Protein AF-A0A2G6ISQ8-F1 (afdb_monomer)

pLDDT: mean 80.0, std 19.1, range [36.12, 96.81]

Solvent-accessible surface area (backbone atoms only — not comparable to full-atom values): 5098 Å² total; per-residue (Å²): 139,81,92,78,84,88,69,78,84,70,85,68,92,48,81,76,64,77,52,67,49,79,43,75,34,82,56,47,71,62,52,53,59,70,42,41,74,67,60,67,73,51,64,89,87,32,64,44,74,78,43,74,46,98,89,70,48,42,32,33,38,39,39,51,98,87,64,34,46,35,38,40,30,45,57,71,84,89,124

Secondary structure (DSSP, 8-state):
--PPP-S-----S-GGGG--EEEEESSHHHHHHHHHHHHTTSPTTSEEEEEE-TTS-EEEEEE-TT--EEEEEE-----

Sequence (79 aa):
MTLAQITPFVRCTSLDRQTAFSIDVDGIDAHYAAMGPALSTLTEGRVRAPFHQPYGQREFHVADENCTPVFFGEYKELS

Mean predicted aligned error: 9.3 Å

Nearest PDB structures (foldseek):
  3fcd-assembly1_A  TM=8.887E-01  e=5.704E-05  uncultured bacterium
  3bt3-assembly1_B  TM=7.578E-01  e=5.344E-03  Lachnoclostridium phytofermentans ISDg
  3r4q-assembly3_E-2  TM=6.889E-01  e=2.171E-02  Agrobacterium fabrum str. C58
  3r4q-assembly2_D  TM=6.691E-01  e=3.241E-02  Agrobacterium fabrum str. C58
  3ey8-assembly1_A  TM=5.571E-01  e=9.433E-02  Vibrio cholerae

Foldseek 3Di:
DDDDDDDDPPVPVDPVLVDEAEAEDAPAVVVCVVCVVVLVVDDPPQKADWDADPVGWIWIWGQDPSRRIYIYIHDDDDD

Radius of gyration: 14.85 Å; Cα contacts (8 Å, |Δi|>4): 95; chains: 1; bounding box: 31×46×31 Å

Structure (mmCIF, N/CA/C/O backbone):
data_AF-A0A2G6ISQ8-F1
#
_entry.id   AF-A0A2G6ISQ8-F1
#
loop_
_atom_site.group_PDB
_atom_site.id
_atom_site.type_symbol
_atom_site.label_atom_id
_atom_site.label_alt_id
_atom_site.label_comp_id
_atom_site.label_asym_id
_atom_site.label_entity_id
_atom_site.label_seq_id
_atom_site.pdbx_PDB_ins_code
_atom_site.Cartn_x
_atom_site.Cartn_y
_atom_site.Cartn_z
_atom_site.occupancy
_atom_site.B_iso_or_equiv
_atom_site.auth_seq_id
_atom_site.auth_comp_id
_atom_site.auth_asym_id
_atom_site.auth_atom_id
_atom_site.pdbx_PDB_model_num
ATOM 1 N N . MET A 1 1 ? -1.237 31.870 6.194 1.00 36.12 1 MET A N 1
ATOM 2 C CA . MET A 1 1 ? -1.387 30.405 6.090 1.00 36.12 1 MET A CA 1
ATOM 3 C C . MET A 1 1 ? -0.736 30.005 4.780 1.00 36.12 1 MET A C 1
ATOM 5 O O . MET A 1 1 ? -1.126 30.552 3.757 1.00 36.12 1 MET A O 1
ATOM 9 N N . THR A 1 2 ? 0.322 29.198 4.819 1.00 43.88 2 THR A N 1
ATOM 10 C CA . THR A 1 2 ? 1.221 28.993 3.671 1.00 43.88 2 THR A CA 1
ATOM 11 C C . THR A 1 2 ? 1.190 27.523 3.271 1.00 43.88 2 THR A C 1
ATOM 13 O O . THR A 1 2 ? 1.379 26.659 4.123 1.00 43.88 2 THR A O 1
ATOM 16 N N . LEU A 1 3 ? 0.921 27.240 1.994 1.00 37.50 3 LEU A N 1
ATOM 17 C CA . LEU A 1 3 ? 0.985 25.892 1.427 1.00 37.50 3 LEU A CA 1
ATOM 18 C C . LEU A 1 3 ? 2.449 25.439 1.355 1.00 37.50 3 LEU A C 1
ATOM 20 O O . LEU A 1 3 ? 3.274 26.115 0.742 1.00 37.50 3 LEU A O 1
ATOM 24 N N . ALA A 1 4 ? 2.765 24.304 1.978 1.00 43.19 4 ALA A N 1
ATOM 25 C CA . ALA A 1 4 ? 4.060 23.645 1.859 1.00 43.19 4 ALA A CA 1
ATOM 26 C C . ALA A 1 4 ? 3.947 22.510 0.832 1.00 43.19 4 ALA A C 1
ATOM 28 O O . ALA A 1 4 ? 3.175 21.571 1.016 1.00 43.19 4 ALA A O 1
ATOM 29 N N . GLN A 1 5 ? 4.697 22.610 -0.265 1.00 43.53 5 GLN A N 1
ATOM 30 C CA . GLN A 1 5 ? 4.808 21.560 -1.277 1.00 43.53 5 GLN A CA 1
ATOM 31 C C . GLN A 1 5 ? 5.752 20.461 -0.759 1.00 43.53 5 GLN A C 1
ATOM 33 O O . GLN A 1 5 ? 6.907 20.748 -0.454 1.00 43.53 5 GLN A O 1
ATOM 38 N N . ILE A 1 6 ? 5.264 19.219 -0.634 1.00 58.72 6 ILE A N 1
ATOM 39 C CA . ILE A 1 6 ? 5.960 18.132 0.091 1.00 58.72 6 ILE A CA 1
ATOM 40 C C . ILE A 1 6 ? 6.762 17.177 -0.818 1.00 58.72 6 ILE A C 1
ATOM 42 O O . ILE A 1 6 ? 7.551 16.384 -0.314 1.00 58.72 6 ILE A O 1
ATOM 46 N N . THR A 1 7 ? 6.677 17.271 -2.150 1.00 44.31 7 THR A N 1
ATOM 47 C CA . THR A 1 7 ? 7.458 16.387 -3.040 1.00 44.31 7 THR A CA 1
ATOM 48 C C . THR A 1 7 ? 8.236 17.148 -4.117 1.00 44.31 7 THR A C 1
ATOM 50 O O . THR A 1 7 ? 7.759 18.170 -4.627 1.00 44.31 7 THR A O 1
ATOM 53 N N . PRO A 1 8 ? 9.452 16.686 -4.486 1.00 49.38 8 PRO A N 1
ATOM 54 C CA . PRO A 1 8 ? 10.106 17.173 -5.689 1.00 49.38 8 PRO A CA 1
ATOM 55 C C . PRO A 1 8 ? 9.244 16.771 -6.884 1.00 49.38 8 PRO A C 1
ATOM 57 O O . PRO A 1 8 ? 8.638 15.700 -6.880 1.00 49.38 8 PRO A O 1
ATOM 60 N N . PHE A 1 9 ? 9.190 17.631 -7.898 1.00 52.47 9 PHE A N 1
ATOM 61 C CA . PHE A 1 9 ? 8.533 17.339 -9.166 1.00 52.47 9 PHE A CA 1
ATOM 62 C C . PHE A 1 9 ? 9.009 15.977 -9.689 1.00 52.47 9 PHE A C 1
ATOM 64 O O . PHE A 1 9 ? 10.096 15.860 -10.260 1.00 52.47 9 PHE A O 1
ATOM 71 N N . VAL A 1 10 ? 8.193 14.936 -9.494 1.00 52.69 10 VAL A N 1
ATOM 72 C CA . VAL A 1 10 ? 8.327 13.698 -10.252 1.00 52.69 10 VAL A CA 1
ATOM 73 C C . VAL A 1 10 ? 8.061 14.128 -11.677 1.00 52.69 10 VAL A C 1
ATOM 75 O O . VAL A 1 10 ? 6.990 14.653 -11.981 1.00 52.69 10 VAL A O 1
ATOM 78 N N . ARG A 1 11 ? 9.073 14.002 -12.535 1.00 44.91 11 ARG A N 1
ATOM 79 C CA . ARG A 1 11 ? 8.965 14.348 -13.947 1.00 44.91 11 ARG A CA 1
ATOM 80 C C . ARG A 1 11 ? 7.984 13.357 -14.576 1.00 44.91 11 ARG A C 1
ATOM 82 O O . ARG A 1 11 ? 8.365 12.297 -15.060 1.00 44.91 11 ARG A O 1
ATOM 89 N N . CYS A 1 12 ? 6.702 13.670 -14.459 1.00 46.69 12 CYS A N 1
ATOM 90 C CA . CYS A 1 12 ? 5.615 12.853 -14.937 1.00 46.69 12 CYS A CA 1
ATOM 91 C C . CYS A 1 12 ? 5.508 13.105 -16.438 1.00 46.69 12 CYS A C 1
ATOM 93 O O . CYS A 1 12 ? 4.993 14.127 -16.877 1.00 46.69 12 CYS A O 1
ATOM 95 N N . THR A 1 13 ? 6.103 12.220 -17.234 1.00 5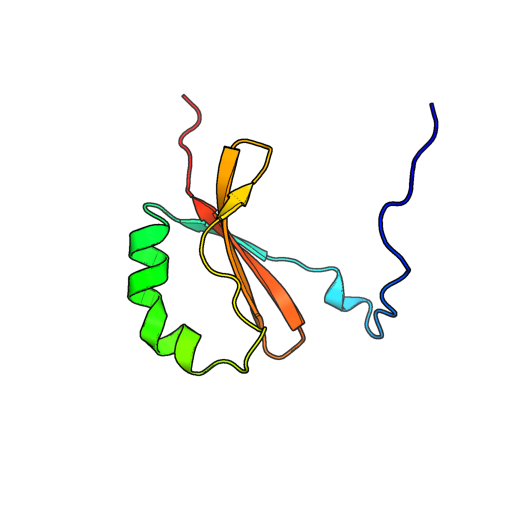3.09 13 THR A N 1
ATOM 96 C CA . THR A 1 13 ? 6.189 12.363 -18.695 1.00 53.09 13 THR A CA 1
ATOM 97 C C . THR A 1 13 ? 4.847 12.181 -19.412 1.00 53.09 13 THR A C 1
ATOM 99 O O . THR A 1 13 ? 4.800 12.315 -20.630 1.00 53.09 13 THR A O 1
ATOM 102 N N . SER A 1 14 ? 3.763 11.887 -18.687 1.00 52.88 14 SER A N 1
ATOM 103 C CA . SER A 1 14 ? 2.405 11.774 -19.221 1.00 52.88 14 SER A CA 1
ATOM 104 C C . SER A 1 14 ? 1.384 12.308 -18.214 1.00 52.88 14 SER A C 1
ATOM 106 O O . SER A 1 14 ? 1.374 11.916 -17.052 1.00 52.88 14 SER A O 1
ATOM 108 N N . LEU A 1 15 ? 0.515 13.219 -18.656 1.00 50.72 15 LEU A N 1
ATOM 109 C CA . LEU A 1 15 ? -0.510 13.848 -17.816 1.00 50.72 15 LEU A CA 1
ATOM 110 C C . LEU A 1 15 ? -1.582 12.837 -17.340 1.00 50.72 15 LEU A C 1
ATOM 112 O O . LEU A 1 15 ? -2.150 13.034 -16.268 1.00 50.72 15 LEU A O 1
ATOM 116 N N . ASP A 1 16 ? -1.772 11.732 -18.077 1.00 51.97 16 ASP A N 1
ATOM 117 C CA . ASP A 1 16 ? -2.619 10.570 -17.735 1.00 51.97 16 ASP A CA 1
ATOM 118 C C . ASP A 1 16 ? -2.236 9.864 -16.421 1.00 51.97 16 ASP A C 1
ATOM 120 O O . ASP A 1 16 ? -3.076 9.240 -15.775 1.00 51.97 16 ASP A O 1
ATOM 124 N N . ARG A 1 17 ? -0.986 10.007 -15.962 1.00 53.16 17 ARG A N 1
ATOM 125 C CA . ARG A 1 17 ? -0.471 9.409 -14.712 1.00 53.16 17 ARG A CA 1
ATOM 126 C C . ARG A 1 17 ? -0.942 10.102 -13.426 1.00 53.16 17 ARG A C 1
ATOM 128 O O . ARG A 1 17 ? -0.473 9.763 -12.344 1.00 53.16 17 ARG A O 1
ATOM 135 N N . GLN A 1 18 ? -1.833 11.087 -13.522 1.00 56.94 18 GLN A N 1
ATOM 136 C CA . GLN A 1 18 ? -2.493 11.694 -12.355 1.00 56.94 18 GLN A CA 1
ATOM 137 C C . GLN A 1 18 ? -3.733 10.919 -11.900 1.00 56.94 18 GLN A C 1
ATOM 139 O O . GLN A 1 18 ? -4.373 11.304 -10.924 1.00 56.94 18 GLN A O 1
ATOM 144 N N . THR A 1 19 ? -4.088 9.846 -12.603 1.00 68.50 19 THR A N 1
ATOM 145 C CA . THR A 1 19 ? -5.197 8.985 -12.213 1.00 68.50 19 THR A CA 1
ATOM 146 C C . THR A 1 19 ? -4.703 7.929 -11.229 1.00 68.50 19 THR A C 1
ATOM 148 O O . THR A 1 19 ? -3.702 7.256 -11.457 1.00 68.50 19 THR A O 1
ATOM 151 N N . ALA A 1 20 ? -5.382 7.833 -10.091 1.00 77.44 20 ALA A N 1
ATOM 152 C CA . ALA A 1 20 ? -5.223 6.751 -9.134 1.00 77.44 20 ALA A CA 1
ATOM 153 C C . ALA A 1 20 ? -6.594 6.113 -8.935 1.00 77.44 20 ALA A C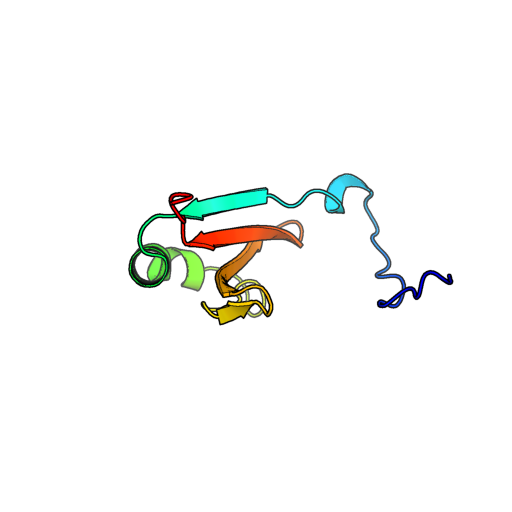 1
ATOM 155 O O . ALA A 1 20 ? -7.600 6.825 -8.869 1.00 77.44 20 ALA A O 1
ATOM 156 N N . PHE A 1 21 ? -6.630 4.791 -8.840 1.00 84.38 21 PHE A N 1
ATOM 157 C CA . PHE A 1 21 ? -7.860 4.066 -8.542 1.00 84.38 21 PHE A CA 1
ATOM 158 C C . PHE A 1 21 ? -7.841 3.635 -7.086 1.00 84.38 21 PHE A C 1
ATOM 160 O O . PHE A 1 21 ? -6.866 3.035 -6.641 1.00 84.38 21 PHE A O 1
ATOM 167 N N . SER A 1 22 ? -8.920 3.916 -6.364 1.00 87.94 22 SER A N 1
ATOM 168 C CA . SER A 1 22 ? -9.130 3.399 -5.015 1.00 87.94 22 SER A CA 1
ATOM 169 C C . SER A 1 22 ? -10.231 2.350 -5.050 1.00 87.94 22 SER A C 1
ATOM 171 O O . SER A 1 22 ? -11.286 2.576 -5.644 1.00 87.94 22 SER A O 1
ATOM 173 N N . ILE A 1 23 ? -9.964 1.204 -4.437 1.00 91.88 23 ILE A N 1
ATOM 174 C CA . ILE A 1 23 ? -10.872 0.068 -4.335 1.00 91.88 23 ILE A CA 1
ATOM 175 C C . ILE A 1 23 ? -11.002 -0.270 -2.854 1.00 91.88 23 ILE A C 1
ATOM 177 O O . ILE A 1 23 ? -10.013 -0.620 -2.211 1.00 91.88 23 ILE A O 1
ATOM 181 N N . ASP A 1 24 ? -12.214 -0.185 -2.319 1.00 92.69 24 ASP A N 1
ATOM 182 C CA . ASP A 1 24 ? -12.504 -0.687 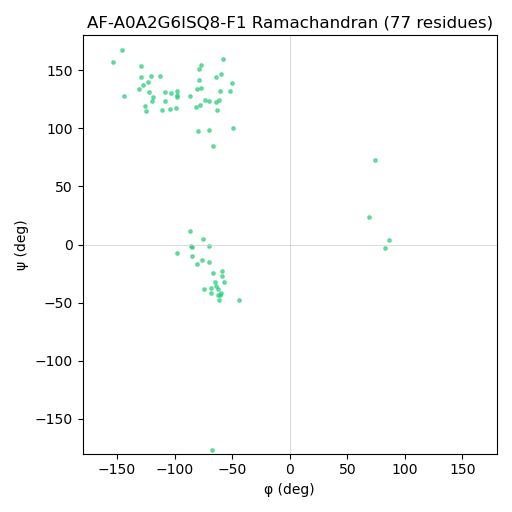-0.980 1.00 92.69 24 ASP A CA 1
ATOM 183 C C . ASP A 1 24 ? -12.713 -2.205 -1.023 1.00 92.69 24 ASP A C 1
ATOM 185 O O . ASP A 1 24 ? -13.416 -2.731 -1.892 1.00 92.69 24 ASP A O 1
ATOM 189 N N . VAL A 1 25 ? -12.088 -2.913 -0.088 1.00 93.62 25 VAL A N 1
ATOM 190 C CA . VAL A 1 25 ? -12.160 -4.367 0.059 1.00 93.62 25 VAL A CA 1
ATOM 191 C C . VAL A 1 25 ? -12.557 -4.729 1.483 1.00 93.62 25 VAL A C 1
ATOM 193 O O . VAL A 1 25 ? -12.041 -4.163 2.441 1.00 93.62 25 VAL A O 1
ATOM 196 N N . ASP A 1 26 ? -13.458 -5.695 1.619 1.00 93.31 26 ASP A N 1
ATOM 197 C CA . ASP A 1 26 ? -13.799 -6.293 2.909 1.00 93.31 26 ASP A CA 1
ATOM 198 C C . ASP A 1 26 ? -12.743 -7.353 3.266 1.00 93.31 26 ASP A C 1
ATOM 200 O O . ASP A 1 26 ? -12.533 -8.307 2.508 1.00 93.31 26 ASP A O 1
ATOM 204 N N . GLY A 1 27 ? -12.020 -7.164 4.372 1.00 94.06 27 GLY A N 1
ATOM 205 C CA . GLY A 1 27 ? -10.973 -8.080 4.829 1.00 94.06 27 GLY A CA 1
ATOM 206 C C . GLY A 1 27 ? -9.683 -8.008 4.005 1.00 94.06 27 GLY A C 1
ATOM 207 O O . GLY A 1 27 ? -9.326 -8.943 3.279 1.00 94.06 27 GLY A O 1
ATOM 208 N N . ILE A 1 28 ? -8.920 -6.929 4.159 1.00 95.00 28 ILE A N 1
ATOM 209 C CA . ILE A 1 28 ? -7.772 -6.616 3.304 1.00 95.00 28 ILE A CA 1
ATOM 210 C C . ILE A 1 28 ? -6.638 -7.637 3.347 1.00 95.00 28 ILE A C 1
ATOM 212 O O . ILE A 1 28 ? -6.042 -7.936 2.313 1.00 95.00 28 ILE A O 1
ATOM 216 N N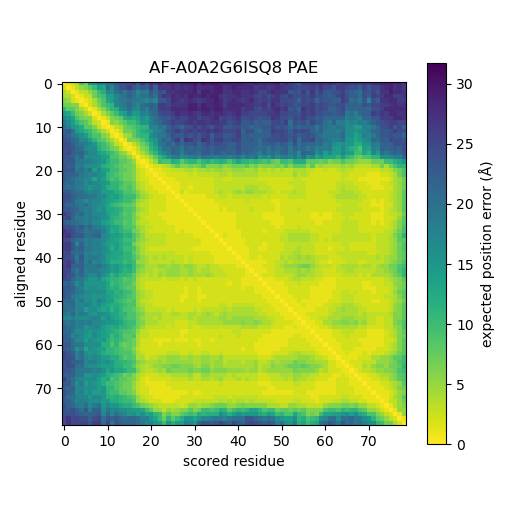 . ASP A 1 29 ? -6.334 -8.198 4.516 1.00 95.38 29 ASP A N 1
ATOM 217 C CA . ASP A 1 29 ? -5.261 -9.186 4.642 1.00 95.38 29 ASP A CA 1
ATOM 218 C C . ASP A 1 29 ? -5.633 -10.493 3.922 1.00 95.38 29 ASP A C 1
ATOM 220 O O . ASP A 1 29 ? -4.791 -11.099 3.254 1.00 95.38 29 ASP A O 1
ATOM 224 N N . ALA A 1 30 ? -6.908 -10.893 3.987 1.00 95.75 30 ALA A N 1
ATOM 225 C CA . ALA A 1 30 ? -7.417 -12.052 3.259 1.00 95.75 30 ALA A CA 1
ATOM 226 C C . ALA A 1 30 ? -7.426 -11.796 1.745 1.00 95.75 30 ALA A C 1
ATOM 228 O O . ALA A 1 30 ? -7.003 -12.658 0.971 1.00 95.75 30 ALA A O 1
ATOM 229 N N . HIS A 1 31 ? -7.834 -10.596 1.324 1.00 96.38 31 HIS A N 1
ATOM 230 C CA . HIS A 1 31 ? -7.810 -10.191 -0.079 1.00 96.38 31 HIS A CA 1
ATOM 231 C C . HIS A 1 31 ? -6.382 -10.186 -0.645 1.00 96.38 31 HIS A C 1
ATOM 233 O O . HIS A 1 31 ? -6.120 -10.785 -1.689 1.00 96.38 31 HIS A O 1
ATOM 239 N N . TYR A 1 32 ? -5.430 -9.589 0.077 1.00 96.44 32 TYR A N 1
ATOM 240 C CA . TYR A 1 32 ? -4.021 -9.560 -0.314 1.00 96.44 32 TYR A CA 1
ATOM 241 C C . TYR A 1 32 ? -3.427 -10.971 -0.429 1.00 96.44 32 TYR A C 1
ATOM 243 O O . TYR A 1 32 ? -2.740 -11.277 -1.405 1.00 96.44 32 TYR A O 1
ATOM 251 N N . ALA A 1 33 ? -3.732 -11.857 0.525 1.00 96.81 33 ALA A N 1
ATOM 252 C CA . ALA A 1 33 ? -3.293 -13.250 0.476 1.00 96.81 33 ALA A CA 1
ATOM 253 C C . ALA A 1 33 ? -3.862 -13.992 -0.746 1.00 96.81 33 ALA A C 1
ATOM 255 O O . ALA A 1 33 ? -3.122 -14.698 -1.433 1.00 96.81 33 ALA A O 1
ATOM 256 N N . ALA A 1 34 ? -5.147 -13.794 -1.058 1.00 96.50 34 ALA A N 1
ATOM 257 C CA . ALA A 1 34 ? -5.790 -14.390 -2.228 1.00 96.50 34 ALA A CA 1
ATOM 258 C C . ALA A 1 34 ? -5.181 -13.890 -3.552 1.00 96.50 34 ALA A C 1
ATOM 260 O O . ALA A 1 34 ? -5.030 -14.665 -4.496 1.00 96.50 34 ALA A O 1
ATOM 261 N N . MET A 1 35 ? -4.775 -12.619 -3.610 1.00 95.00 35 MET A N 1
ATOM 262 C CA . MET A 1 35 ? -4.096 -12.03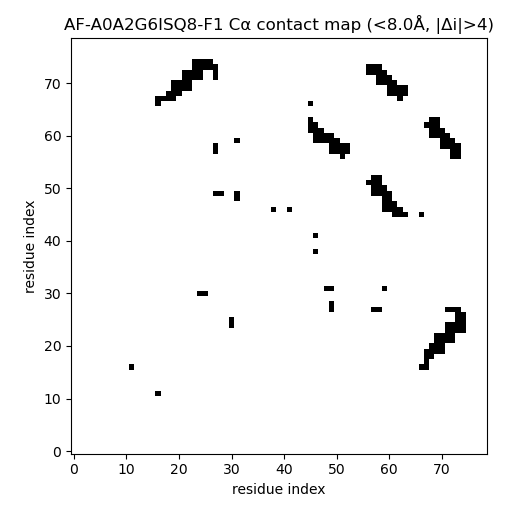4 -4.770 1.00 95.00 35 MET A CA 1
ATOM 263 C C . MET A 1 35 ? -2.623 -12.444 -4.903 1.00 95.00 35 MET A C 1
ATOM 265 O O . MET A 1 35 ? -2.033 -12.231 -5.963 1.00 95.00 35 MET A O 1
ATOM 269 N N . GLY A 1 36 ? -2.020 -13.045 -3.872 1.00 94.12 36 GLY A N 1
ATOM 270 C CA . GLY A 1 36 ? -0.593 -13.380 -3.806 1.00 94.12 36 GLY A CA 1
ATOM 271 C C . GLY A 1 36 ? -0.002 -14.004 -5.081 1.00 94.12 36 GLY A C 1
ATOM 272 O O . GLY A 1 36 ? 1.033 -13.515 -5.546 1.00 94.12 36 GLY A O 1
ATOM 273 N N . PRO A 1 37 ? -0.641 -15.015 -5.708 1.00 95.50 37 PRO A N 1
ATOM 274 C CA . PRO A 1 37 ? -0.156 -15.593 -6.962 1.00 95.50 37 PRO A CA 1
ATOM 275 C C . PRO A 1 37 ? -0.065 -14.582 -8.114 1.00 95.50 37 PRO A C 1
ATOM 277 O O . PRO A 1 37 ? 0.928 -14.577 -8.834 1.00 95.50 37 PRO A O 1
ATOM 280 N N . ALA A 1 38 ? -1.059 -13.702 -8.267 1.00 93.19 38 ALA A N 1
ATOM 281 C CA . ALA A 1 38 ? -1.072 -12.674 -9.309 1.00 93.19 38 ALA A CA 1
ATOM 282 C C . ALA A 1 38 ? -0.094 -11.529 -9.002 1.00 93.19 38 ALA A C 1
ATOM 284 O O . ALA A 1 38 ? 0.597 -11.035 -9.887 1.00 93.19 38 ALA A O 1
ATOM 285 N N . LEU A 1 39 ? 0.020 -11.126 -7.735 1.00 91.94 39 LEU A N 1
ATOM 286 C CA . LEU A 1 39 ? 0.968 -10.088 -7.319 1.00 91.94 39 LEU A CA 1
ATOM 287 C C . LEU A 1 39 ? 2.422 -10.529 -7.519 1.00 91.94 39 LEU 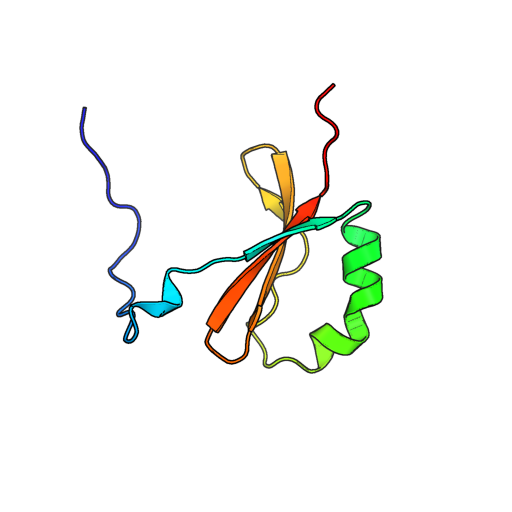A C 1
ATOM 289 O O . LEU A 1 39 ? 3.274 -9.713 -7.860 1.00 91.94 39 LEU A O 1
ATOM 293 N N . SER A 1 40 ? 2.692 -11.827 -7.368 1.00 92.50 40 SER A N 1
ATOM 294 C CA . SER A 1 40 ? 4.030 -12.407 -7.531 1.00 92.50 40 SER A CA 1
ATOM 295 C C . SER A 1 40 ? 4.522 -12.425 -8.984 1.00 92.50 40 SER A C 1
ATOM 297 O O . SER A 1 40 ? 5.713 -12.620 -9.209 1.00 92.50 40 SER A O 1
ATOM 299 N N . THR A 1 41 ? 3.645 -12.223 -9.977 1.00 92.56 41 THR A N 1
ATOM 300 C CA . THR A 1 41 ? 4.056 -12.107 -11.389 1.00 92.56 41 THR A CA 1
ATOM 301 C C . THR A 1 41 ? 4.488 -10.693 -11.772 1.00 92.56 41 THR A C 1
ATOM 303 O O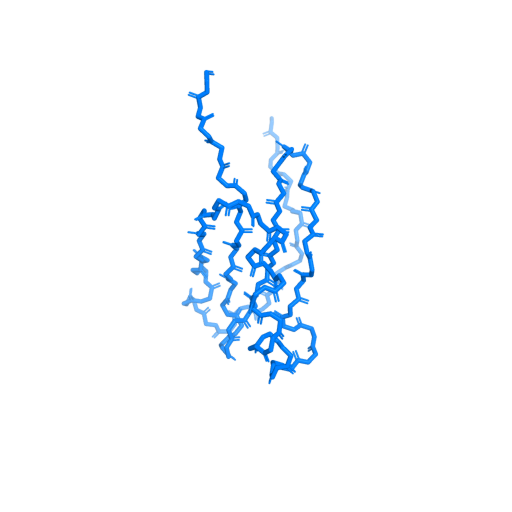 . THR A 1 41 ? 4.987 -10.482 -12.876 1.00 92.56 41 THR A O 1
ATOM 306 N N . LEU A 1 42 ? 4.267 -9.708 -10.898 1.00 88.50 42 LEU A N 1
ATOM 307 C CA . LEU A 1 42 ? 4.626 -8.317 -11.153 1.00 88.50 42 LEU A CA 1
ATOM 308 C C . LEU A 1 42 ? 6.121 -8.083 -10.920 1.00 88.50 42 LEU A C 1
ATOM 310 O O . LEU A 1 42 ? 6.759 -8.734 -10.095 1.00 88.50 42 LEU A O 1
ATOM 314 N N . THR A 1 43 ? 6.685 -7.115 -11.645 1.00 89.44 43 THR A N 1
ATOM 315 C CA . THR A 1 43 ? 8.077 -6.695 -11.443 1.00 89.44 43 THR A CA 1
ATOM 316 C C . THR A 1 43 ? 8.290 -6.187 -10.015 1.00 89.44 43 THR A C 1
ATOM 318 O O . THR A 1 43 ? 7.404 -5.560 -9.431 1.00 89.44 43 THR A O 1
ATOM 321 N N . GLU A 1 44 ? 9.483 -6.414 -9.463 1.00 88.31 44 GLU A N 1
ATOM 322 C CA . GLU A 1 44 ? 9.863 -5.898 -8.147 1.00 88.31 44 GLU A CA 1
ATOM 323 C C . GLU A 1 44 ? 9.584 -4.387 -8.030 1.00 88.31 44 GLU A C 1
ATOM 325 O O . GLU A 1 44 ? 9.776 -3.618 -8.974 1.00 88.31 44 GLU A O 1
ATOM 330 N N . GLY A 1 45 ? 9.077 -3.966 -6.869 1.00 87.44 45 GLY A N 1
ATOM 331 C CA . GLY A 1 45 ? 8.707 -2.574 -6.603 1.00 87.44 45 GLY A CA 1
ATOM 332 C C . GLY A 1 45 ? 7.318 -2.162 -7.106 1.00 87.44 45 GLY A C 1
ATOM 333 O O . GLY A 1 45 ? 6.894 -1.041 -6.830 1.00 87.44 45 GLY A O 1
ATOM 334 N N . ARG A 1 46 ? 6.578 -3.044 -7.794 1.00 91.00 46 ARG A N 1
ATOM 335 C CA . ARG A 1 46 ? 5.188 -2.779 -8.218 1.00 91.00 46 ARG A CA 1
ATOM 336 C C . ARG A 1 46 ? 4.156 -2.990 -7.116 1.00 91.00 46 ARG A C 1
ATOM 338 O O . ARG A 1 46 ? 3.041 -2.507 -7.255 1.00 91.00 46 ARG A O 1
ATOM 345 N N . VAL A 1 47 ? 4.506 -3.695 -6.042 1.00 94.50 47 VAL A N 1
ATOM 346 C CA . VAL A 1 47 ? 3.586 -4.020 -4.945 1.00 94.50 47 VAL A CA 1
ATOM 347 C C . VAL A 1 47 ? 4.135 -3.481 -3.636 1.00 94.50 47 VAL A C 1
ATOM 349 O O . VAL A 1 47 ? 5.293 -3.718 -3.287 1.00 94.50 47 VAL A O 1
ATOM 352 N N . ARG A 1 48 ? 3.279 -2.793 -2.885 1.00 95.19 48 ARG A N 1
ATOM 353 C CA . ARG A 1 48 ? 3.513 -2.432 -1.490 1.00 95.19 48 ARG A CA 1
ATOM 354 C C . ARG A 1 48 ? 2.555 -3.238 -0.626 1.00 95.19 48 ARG A C 1
ATOM 356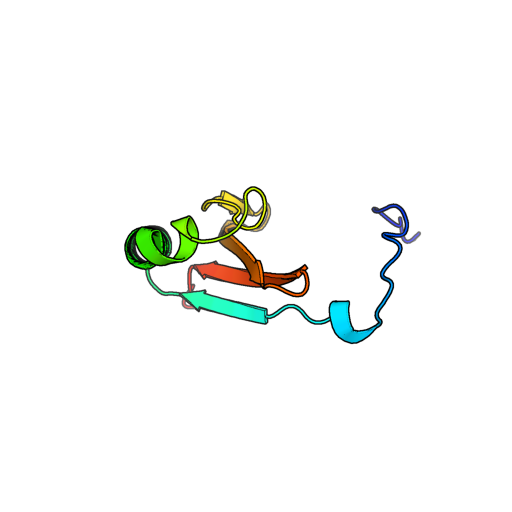 O O . ARG A 1 48 ? 1.348 -3.056 -0.737 1.00 95.19 48 ARG A O 1
ATOM 363 N N . ALA A 1 49 ? 3.107 -4.106 0.219 1.00 95.31 49 ALA A N 1
ATOM 364 C CA . ALA A 1 49 ? 2.348 -4.962 1.130 1.00 95.31 49 ALA A CA 1
ATOM 365 C C . ALA A 1 49 ? 1.439 -4.155 2.085 1.00 95.31 49 ALA A C 1
ATOM 367 O O . ALA A 1 49 ? 1.722 -2.973 2.311 1.00 95.31 49 ALA A O 1
ATOM 368 N N . PRO A 1 50 ? 0.396 -4.780 2.673 1.00 96.44 50 PRO A N 1
ATOM 369 C CA . PRO A 1 50 ? -0.540 -4.110 3.568 1.00 96.44 50 PRO A CA 1
ATOM 370 C C . PRO A 1 50 ? 0.138 -3.334 4.702 1.00 96.44 50 PRO A C 1
ATOM 372 O O . PRO A 1 50 ? 1.012 -3.852 5.402 1.00 96.44 50 PRO A O 1
ATOM 375 N N . PHE A 1 51 ? -0.288 -2.092 4.911 1.00 96.19 51 PHE A N 1
ATOM 376 C CA . PHE A 1 51 ? 0.225 -1.196 5.943 1.00 96.19 51 PHE A CA 1
ATOM 377 C C . PHE A 1 51 ? -0.887 -0.297 6.501 1.00 96.19 51 PHE A C 1
ATOM 379 O O . PHE A 1 51 ? -1.980 -0.220 5.945 1.00 96.19 51 PHE A O 1
ATOM 386 N N . HIS A 1 52 ? -0.613 0.377 7.621 1.00 94.75 52 HIS A N 1
ATOM 387 C CA . HIS A 1 52 ? -1.535 1.346 8.213 1.00 94.75 52 HIS A CA 1
ATOM 388 C C . HIS A 1 52 ? -1.169 2.773 7.813 1.00 94.75 52 HIS A C 1
ATOM 390 O O . HIS A 1 52 ? -0.028 3.209 7.982 1.00 94.75 52 HIS A O 1
ATOM 396 N N . GLN A 1 53 ? -2.158 3.505 7.320 1.00 90.69 53 GLN A N 1
ATOM 397 C CA . GLN A 1 53 ? -2.080 4.934 7.065 1.00 90.69 53 GLN A CA 1
ATOM 398 C C . GLN A 1 53 ? -2.212 5.743 8.366 1.00 90.69 53 GLN A C 1
ATOM 400 O O . GLN A 1 53 ? -2.867 5.287 9.308 1.00 90.69 53 GLN A O 1
ATOM 405 N N . PRO A 1 54 ? -1.668 6.976 8.431 1.00 90.38 54 PRO A N 1
ATOM 406 C CA . PRO A 1 54 ? -1.764 7.835 9.616 1.00 90.38 54 PRO A CA 1
ATOM 407 C C . PRO A 1 54 ? -3.201 8.159 10.039 1.00 90.38 54 PRO A C 1
ATOM 409 O O . PRO A 1 54 ? -3.463 8.394 11.213 1.00 90.38 54 PRO A O 1
ATOM 412 N N . TYR A 1 55 ? -4.137 8.151 9.090 1.00 85.44 55 TYR A N 1
ATOM 413 C CA . TYR A 1 55 ? -5.564 8.358 9.335 1.00 85.44 55 TYR A CA 1
ATOM 414 C C . TYR A 1 55 ? -6.314 7.054 9.690 1.00 85.44 55 TYR A C 1
ATOM 416 O O . TYR A 1 55 ? -7.540 7.026 9.737 1.00 85.44 55 TYR A O 1
ATOM 424 N N . GLY A 1 56 ? -5.591 5.961 9.964 1.00 88.06 56 GLY A N 1
ATOM 425 C CA . GLY A 1 56 ? -6.131 4.722 10.530 1.00 88.06 56 GLY A CA 1
ATOM 426 C C . GLY A 1 56 ? -6.698 3.715 9.525 1.00 88.06 56 GLY A C 1
ATOM 427 O O . GLY A 1 56 ? -7.248 2.695 9.948 1.00 88.06 56 GLY A O 1
ATOM 428 N N . GLN A 1 57 ? -6.600 3.960 8.216 1.00 90.19 57 GLN A N 1
ATOM 429 C CA . GLN A 1 57 ? -6.961 2.974 7.186 1.00 90.19 57 GLN A CA 1
ATOM 430 C C . GLN A 1 57 ? -5.844 1.942 7.015 1.00 90.19 57 GLN A C 1
ATOM 432 O O . GLN A 1 57 ? -4.663 2.277 7.102 1.00 90.19 57 GLN A O 1
ATOM 437 N N . ARG A 1 58 ? -6.216 0.679 6.806 1.00 94.88 58 ARG A N 1
ATOM 438 C CA . ARG A 1 58 ? -5.286 -0.375 6.393 1.00 94.88 58 ARG A CA 1
ATOM 439 C C . ARG A 1 58 ? -5.408 -0.527 4.882 1.00 94.88 58 ARG A C 1
ATOM 441 O O . ARG A 1 58 ? -6.527 -0.565 4.385 1.00 94.88 58 ARG A O 1
ATOM 448 N N . GLU A 1 59 ? -4.290 -0.558 4.170 1.00 96.25 59 GLU A N 1
ATOM 449 C CA . GLU A 1 59 ? -4.277 -0.587 2.704 1.00 96.25 59 GLU A CA 1
ATOM 450 C C . GLU A 1 59 ? -3.016 -1.236 2.128 1.00 96.25 59 GLU A C 1
ATOM 452 O O . GLU A 1 59 ? -1.976 -1.263 2.786 1.00 96.25 59 GLU A O 1
ATOM 457 N N . PHE A 1 60 ? -3.090 -1.739 0.895 1.00 96.31 60 PHE A N 1
ATOM 458 C CA . PHE A 1 60 ? -1.933 -2.163 0.099 1.00 96.31 60 PHE A CA 1
ATOM 459 C C . PHE A 1 60 ? -2.000 -1.529 -1.290 1.00 96.31 60 PHE A C 1
ATOM 461 O O . PHE A 1 60 ? -3.079 -1.181 -1.776 1.00 96.31 60 PHE A O 1
ATOM 468 N N . HIS A 1 61 ? -0.847 -1.342 -1.932 1.00 95.44 61 HIS A N 1
ATOM 469 C CA . HIS A 1 61 ? -0.770 -0.626 -3.210 1.00 95.44 61 HIS A CA 1
ATOM 470 C C . HIS A 1 61 ? -0.193 -1.506 -4.304 1.00 95.44 61 HIS A C 1
ATOM 472 O O . HIS A 1 61 ? 0.735 -2.283 -4.067 1.00 95.44 61 HIS A O 1
ATOM 478 N N . VAL A 1 62 ? -0.705 -1.320 -5.515 1.00 93.31 62 VAL A N 1
ATOM 479 C CA . VAL A 1 62 ? -0.205 -1.955 -6.732 1.00 93.31 62 VAL A CA 1
ATOM 480 C C . VAL A 1 62 ? -0.017 -0.883 -7.795 1.00 93.31 62 VAL A C 1
ATOM 482 O O . VAL A 1 62 ? -0.889 -0.047 -7.995 1.00 93.31 62 VAL A O 1
ATOM 485 N N . ALA A 1 63 ? 1.115 -0.896 -8.486 1.00 90.50 63 ALA A N 1
ATOM 486 C CA . ALA A 1 63 ? 1.314 -0.121 -9.700 1.00 90.50 63 ALA A CA 1
ATOM 487 C C . ALA A 1 63 ? 1.079 -1.027 -10.914 1.00 90.50 63 ALA A C 1
ATOM 489 O O . ALA A 1 63 ? 1.706 -2.084 -11.017 1.00 90.50 63 ALA A O 1
ATOM 490 N N . ASP A 1 64 ? 0.216 -0.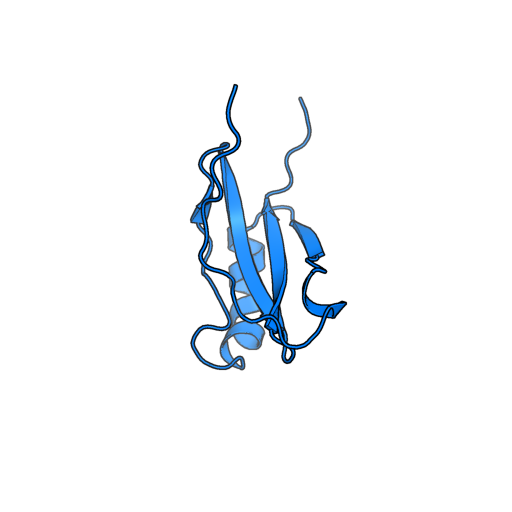605 -11.837 1.00 82.62 64 ASP A N 1
ATOM 491 C CA . ASP A 1 64 ? -0.004 -1.317 -13.103 1.00 82.62 64 ASP A CA 1
ATOM 492 C C . ASP A 1 64 ? 1.236 -1.247 -14.021 1.00 82.62 64 ASP A C 1
ATOM 494 O O . ASP A 1 64 ? 2.270 -0.670 -13.668 1.00 82.62 64 ASP A O 1
ATOM 498 N N . GLU A 1 65 ? 1.144 -1.798 -15.231 1.00 81.25 65 GLU A N 1
ATOM 499 C CA . GLU A 1 65 ? 2.215 -1.756 -16.238 1.00 81.25 65 GLU A CA 1
ATOM 500 C C . GLU A 1 65 ? 2.679 -0.329 -16.605 1.00 81.25 65 GLU A C 1
ATOM 502 O O . GLU A 1 65 ? 3.876 -0.094 -16.808 1.00 81.25 65 GLU A O 1
ATOM 507 N N . ASN A 1 66 ? 1.770 0.647 -16.564 1.00 79.94 66 ASN A N 1
ATOM 508 C CA . ASN A 1 66 ? 1.993 2.057 -16.901 1.00 79.94 66 ASN A CA 1
ATOM 509 C C . ASN A 1 66 ? 2.528 2.898 -15.725 1.00 79.94 66 ASN A C 1
ATOM 511 O O . ASN A 1 66 ? 2.857 4.086 -15.888 1.00 79.94 66 ASN A O 1
ATOM 515 N N . CYS A 1 67 ? 2.694 2.270 -14.557 1.00 77.81 67 CYS A N 1
ATOM 516 C CA . CYS A 1 67 ? 2.980 2.919 -13.276 1.00 77.81 67 CYS A CA 1
ATOM 517 C C . CYS A 1 67 ? 1.802 3.742 -12.727 1.00 77.81 67 CYS A C 1
ATOM 519 O O . CYS A 1 67 ? 2.027 4.660 -11.937 1.00 77.81 67 CYS A O 1
ATOM 521 N N . THR A 1 68 ? 0.574 3.425 -13.131 1.00 84.12 68 THR A N 1
ATOM 522 C CA . THR A 1 68 ? -0.656 3.965 -12.548 1.00 84.12 68 THR A CA 1
ATOM 523 C C . THR A 1 68 ? -0.880 3.313 -11.181 1.00 84.12 68 THR A C 1
ATOM 525 O O . THR A 1 68 ? -0.893 2.080 -11.096 1.00 84.12 68 THR A O 1
ATOM 528 N N . PRO A 1 69 ? -1.028 4.091 -10.099 1.00 85.88 69 PRO A N 1
ATOM 529 C CA . PRO A 1 69 ? -1.260 3.541 -8.772 1.00 85.88 69 PRO A CA 1
ATOM 530 C C . PRO A 1 69 ? -2.712 3.076 -8.584 1.00 85.88 69 PRO A C 1
ATOM 532 O O . PRO A 1 69 ? -3.669 3.789 -8.892 1.00 85.88 69 PRO A O 1
ATOM 535 N N . VAL A 1 70 ? -2.855 1.887 -8.009 1.00 91.50 70 VAL A N 1
ATOM 536 C CA . VAL A 1 70 ? -4.107 1.294 -7.542 1.00 91.50 70 VAL A CA 1
ATOM 537 C C . VAL A 1 70 ? -3.981 1.045 -6.041 1.00 91.50 70 VAL A C 1
ATOM 539 O O . VAL A 1 70 ? -3.051 0.376 -5.581 1.00 91.50 70 VAL A O 1
ATOM 542 N N . PHE A 1 71 ? -4.905 1.606 -5.273 1.00 94.06 71 PHE A N 1
ATOM 543 C CA . PHE A 1 71 ? -4.952 1.523 -3.821 1.00 94.06 71 PHE A CA 1
ATOM 544 C C . PHE A 1 71 ? -6.102 0.619 -3.403 1.00 94.06 71 PHE A C 1
ATOM 546 O O . PHE A 1 71 ? -7.251 0.865 -3.762 1.00 94.06 71 PHE A O 1
ATOM 553 N N . PHE A 1 72 ? -5.790 -0.414 -2.632 1.00 95.31 72 PHE A N 1
ATOM 554 C CA . PHE A 1 72 ? -6.783 -1.288 -2.028 1.00 95.31 72 PHE A CA 1
ATOM 555 C C . PHE A 1 72 ? -6.881 -0.920 -0.560 1.00 95.31 72 PHE A C 1
ATOM 557 O O . PHE A 1 72 ? -5.884 -1.039 0.150 1.00 95.31 72 PHE A O 1
ATOM 564 N N . GLY A 1 73 ? -8.040 -0.452 -0.121 1.00 93.81 73 GLY A N 1
ATOM 565 C CA . GLY A 1 73 ? -8.285 -0.019 1.247 1.00 93.81 73 GLY A CA 1
ATOM 566 C C . GLY A 1 73 ? -9.264 -0.937 1.961 1.00 93.81 73 GLY A C 1
ATOM 567 O O . GLY A 1 73 ? -10.187 -1.451 1.346 1.00 93.81 73 GLY A O 1
ATOM 568 N N . GLU A 1 74 ? -9.076 -1.146 3.262 1.00 94.81 74 GLU A N 1
ATOM 569 C CA . GLU A 1 74 ? -10.071 -1.836 4.085 1.00 94.81 74 GLU A CA 1
ATOM 570 C C . GLU A 1 74 ? -11.377 -1.036 4.084 1.00 94.81 74 GLU A C 1
ATOM 572 O O . GLU A 1 74 ? -11.376 0.143 4.467 1.00 94.81 74 GLU A O 1
ATOM 577 N N . TYR A 1 75 ? -12.470 -1.690 3.689 1.00 89.75 75 TYR A N 1
ATOM 578 C CA . TYR A 1 75 ? -13.809 -1.141 3.791 1.00 89.75 75 TYR A CA 1
ATOM 579 C C . TYR A 1 75 ? -14.130 -0.864 5.259 1.00 89.75 75 TYR A C 1
ATOM 581 O O . TYR A 1 75 ? -13.927 -1.696 6.143 1.00 89.75 75 TYR A O 1
ATOM 589 N N . LYS A 1 76 ? -14.654 0.327 5.527 1.00 77.88 76 LYS A N 1
ATOM 590 C CA . LYS A 1 76 ? -15.177 0.681 6.842 1.00 77.88 76 LYS A CA 1
ATOM 591 C C . LYS A 1 76 ? -16.607 1.137 6.668 1.00 77.88 76 LYS A C 1
ATOM 593 O O . LYS A 1 76 ? -16.855 2.174 6.056 1.00 77.88 76 LYS A O 1
ATOM 598 N N . GLU A 1 77 ? -17.536 0.378 7.232 1.00 70.12 77 GLU A N 1
ATOM 599 C CA . GLU A 1 77 ? -18.896 0.867 7.401 1.00 70.12 77 GLU A CA 1
ATOM 600 C C . GLU A 1 77 ? -18.837 2.067 8.363 1.00 70.12 77 GLU A C 1
ATOM 602 O O . GLU A 1 77 ? -18.274 1.977 9.458 1.00 70.12 77 GLU A O 1
ATOM 607 N N . LEU A 1 78 ? -19.319 3.229 7.917 1.00 59.94 78 LEU A N 1
ATOM 608 C CA . LEU A 1 78 ? -19.396 4.430 8.749 1.00 59.94 78 LEU A CA 1
ATOM 609 C C . LEU A 1 78 ? -20.484 4.202 9.809 1.00 59.94 78 LEU A C 1
ATOM 611 O O . LEU A 1 78 ? -21.666 4.335 9.501 1.00 59.94 78 LEU A O 1
ATOM 615 N N . SER A 1 79 ? -20.077 3.828 11.025 1.00 50.03 79 SER A N 1
ATOM 616 C CA . SER A 1 79 ? -20.951 3.711 12.204 1.00 50.03 79 SER A CA 1
ATOM 617 C C . SER A 1 79 ? -21.282 5.063 12.823 1.00 50.03 79 SER A C 1
ATOM 619 O O . SER A 1 79 ? -20.315 5.841 13.012 1.00 50.03 79 SER A O 1
#